Protein AF-A0A8S9ZQD7-F1 (afdb_monomer_lite)

Secondary structure (DSSP, 8-state):
--HHHHHHHHHHHTHHHHHHHHHHHHHHHHHHHH-SS-HHHHHHHHHHHHHHHHHHHHHHHHHHHHHHHHHHHHH-GGGHHHHHHHHHHHHHHHHHHHHHHHHHH-HHHHHHHHHH-

Sequence (117 aa):
MPLFTMISLFLFNILPYFIIIFCSIKMVKYVNAHTEIDTTLKKMVKSLTKTLIILAIIPSINQAISLVMIFFSTINSDFINIIRLFIYSLYHFTPVLNPIVCILTNKPYRITIVNYF

Radius of gyration: 18.7 Å; chains: 1; bounding box: 41×33×50 Å

Foldseek 3Di:
DPPVVLVVLCCVQAVVLVVLLVVLVVQLVVCVVPPPDDPPVNVQSVLVSVLSNVLSVLSNVLSVLLSVLVVVCVVPVPCNVVSVVVSVVSVVCSVVVNVVSCLVRRPVVVVVVVVVD

Structure (mmCIF, N/CA/C/O backbone):
data_AF-A0A8S9ZQD7-F1
#
_entry.id   AF-A0A8S9ZQD7-F1
#
loop_
_atom_site.group_PDB
_atom_site.id
_atom_site.type_symbol
_atom_site.label_atom_id
_atom_site.label_alt_id
_atom_site.label_comp_id
_atom_site.label_asym_id
_atom_site.label_entity_id
_atom_site.label_seq_id
_atom_site.pdbx_PDB_ins_code
_atom_site.Cartn_x
_atom_site.Cartn_y
_atom_site.Cartn_z
_atom_site.occupancy
_atom_site.B_iso_or_equiv
_atom_site.auth_seq_id
_atom_site.auth_comp_id
_atom_site.auth_asym_id
_atom_site.auth_atom_id
_atom_site.pdbx_PDB_model_num
ATOM 1 N N . MET A 1 1 ? 13.216 9.100 -22.028 1.00 61.22 1 MET A N 1
ATOM 2 C CA . MET A 1 1 ? 11.886 9.705 -21.762 1.00 61.22 1 MET A CA 1
ATOM 3 C C . MET A 1 1 ? 12.064 11.184 -21.454 1.00 61.22 1 MET A C 1
ATOM 5 O O . MET A 1 1 ? 12.997 11.501 -20.725 1.00 61.22 1 MET A O 1
ATOM 9 N N . PRO A 1 2 ? 11.236 12.093 -21.996 1.00 75.56 2 PRO A N 1
ATOM 10 C CA . PRO A 1 2 ? 11.340 13.514 -21.670 1.00 75.56 2 PRO A CA 1
ATOM 11 C C . PRO A 1 2 ? 11.041 13.730 -20.180 1.00 75.56 2 PRO A C 1
ATOM 13 O O . PRO A 1 2 ? 10.103 13.134 -19.653 1.00 75.56 2 PRO A O 1
ATOM 16 N N . LEU A 1 3 ? 11.810 14.589 -19.505 1.00 76.56 3 LEU A N 1
ATOM 17 C CA . LEU A 1 3 ? 11.679 14.916 -18.073 1.00 76.56 3 LEU A CA 1
ATOM 18 C C . LEU A 1 3 ? 10.216 15.151 -17.640 1.00 76.56 3 LEU A C 1
ATOM 20 O O . LEU A 1 3 ? 9.780 14.684 -16.590 1.00 76.56 3 LEU A O 1
ATOM 24 N N . PHE A 1 4 ? 9.431 15.786 -18.511 1.00 82.12 4 PHE A N 1
ATOM 25 C CA . PHE A 1 4 ? 7.997 16.026 -18.342 1.00 82.12 4 PHE A CA 1
ATOM 26 C C . PHE A 1 4 ? 7.162 14.749 -18.112 1.00 82.12 4 PHE A C 1
ATOM 28 O O . PHE A 1 4 ? 6.262 14.728 -17.271 1.00 82.12 4 PHE A O 1
ATOM 35 N N . THR A 1 5 ? 7.472 13.652 -18.810 1.00 78.44 5 THR A N 1
ATOM 36 C CA . THR A 1 5 ? 6.776 12.363 -18.622 1.00 78.44 5 THR A CA 1
ATOM 37 C C . THR A 1 5 ? 7.094 11.723 -17.273 1.00 78.44 5 THR A C 1
ATOM 39 O O . THR A 1 5 ? 6.211 11.152 -16.647 1.00 78.44 5 THR A O 1
ATOM 42 N N . MET A 1 6 ? 8.320 11.878 -16.766 1.00 76.12 6 MET A N 1
ATOM 43 C CA . MET A 1 6 ? 8.690 11.362 -15.442 1.00 76.12 6 MET A CA 1
ATOM 44 C C . MET A 1 6 ? 8.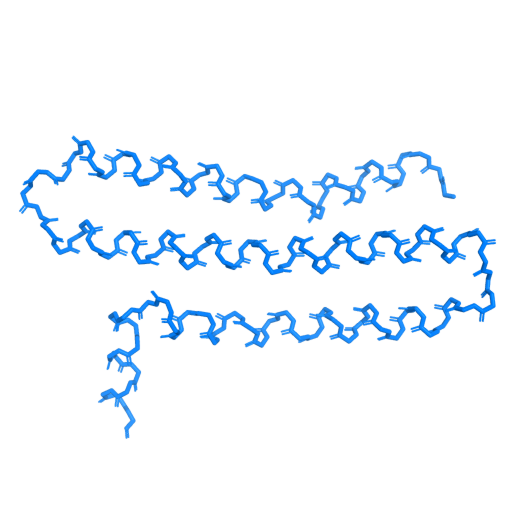011 12.161 -14.324 1.00 76.12 6 MET A C 1
ATOM 46 O O . MET A 1 6 ? 7.481 11.578 -13.380 1.00 76.12 6 MET A O 1
ATOM 50 N N . ILE A 1 7 ? 7.964 13.491 -14.461 1.00 81.88 7 ILE A N 1
ATOM 51 C CA . ILE A 1 7 ? 7.292 14.379 -13.503 1.00 81.88 7 ILE A CA 1
ATOM 52 C C . ILE A 1 7 ? 5.787 14.101 -13.466 1.00 81.88 7 ILE A C 1
ATOM 54 O O . ILE A 1 7 ? 5.225 13.946 -12.385 1.00 81.88 7 ILE A O 1
ATOM 58 N N . SER A 1 8 ? 5.131 13.999 -14.625 1.00 83.69 8 SER A N 1
ATOM 59 C CA . SER A 1 8 ? 3.694 13.694 -14.684 1.00 83.69 8 SER A CA 1
ATOM 60 C C . SER A 1 8 ? 3.377 12.317 -14.101 1.00 83.69 8 SER A C 1
ATOM 62 O O . SER A 1 8 ? 2.466 12.207 -13.284 1.00 83.69 8 SER A O 1
ATOM 64 N N . LEU A 1 9 ? 4.159 11.279 -14.420 1.00 80.88 9 LEU A N 1
ATOM 65 C CA . LEU A 1 9 ? 3.967 9.953 -13.828 1.00 80.88 9 LEU A CA 1
ATOM 66 C C . LEU A 1 9 ? 4.120 9.969 -12.306 1.00 80.88 9 LEU A C 1
ATOM 68 O O . LEU A 1 9 ? 3.314 9.342 -11.621 1.00 80.88 9 LEU A O 1
ATOM 72 N N . PHE A 1 10 ? 5.098 10.700 -11.769 1.00 78.75 10 PHE A N 1
ATOM 73 C CA . PHE A 1 10 ? 5.243 10.875 -10.326 1.00 78.75 10 PHE A CA 1
ATOM 74 C C . PHE A 1 10 ? 4.015 11.573 -9.720 1.00 78.75 10 PHE A C 1
ATOM 76 O O . PHE A 1 10 ? 3.449 11.105 -8.731 1.00 78.75 10 PHE A O 1
ATOM 83 N N . LEU A 1 11 ? 3.562 12.664 -10.340 1.00 85.69 11 LEU A N 1
ATOM 84 C CA . LEU A 1 11 ? 2.452 13.467 -9.833 1.00 85.69 11 LEU A CA 1
ATOM 85 C C . LEU A 1 11 ? 1.130 12.689 -9.823 1.00 85.69 11 LEU A C 1
ATOM 87 O O . LEU A 1 11 ? 0.388 12.762 -8.852 1.00 85.69 11 LEU A O 1
ATOM 91 N N . PHE A 1 12 ? 0.844 11.911 -10.868 1.00 82.25 12 PHE A N 1
ATOM 92 C CA . PHE A 1 12 ? -0.407 11.155 -10.960 1.00 82.25 12 PHE A CA 1
ATOM 93 C C . PHE A 1 12 ? -0.389 9.848 -10.166 1.00 82.25 12 PHE A C 1
ATOM 95 O O . PHE A 1 12 ? -1.435 9.432 -9.677 1.00 82.25 12 PHE A O 1
ATOM 102 N N . ASN A 1 13 ? 0.773 9.204 -10.008 1.00 80.44 13 ASN A N 1
ATOM 103 C CA . ASN A 1 13 ? 0.838 7.874 -9.398 1.00 80.44 13 ASN A CA 1
ATOM 104 C C . ASN A 1 13 ? 1.333 7.862 -7.954 1.00 80.44 13 ASN A C 1
ATOM 106 O O . ASN A 1 13 ? 1.080 6.883 -7.269 1.00 80.44 13 ASN A O 1
ATOM 110 N N . ILE A 1 14 ? 2.039 8.886 -7.470 1.00 81.38 14 ILE A N 1
ATOM 111 C CA . ILE A 1 14 ? 2.622 8.874 -6.117 1.00 81.38 14 ILE A CA 1
ATOM 112 C C . ILE A 1 14 ? 1.970 9.927 -5.213 1.00 81.38 14 ILE A C 1
ATOM 114 O O . ILE A 1 14 ? 1.659 9.637 -4.055 1.00 81.38 14 ILE A O 1
ATOM 118 N N . LEU A 1 15 ? 1.698 11.130 -5.732 1.00 86.19 15 LEU A N 1
ATOM 119 C CA . LEU A 1 15 ? 1.095 12.218 -4.950 1.00 86.19 15 LEU A CA 1
ATO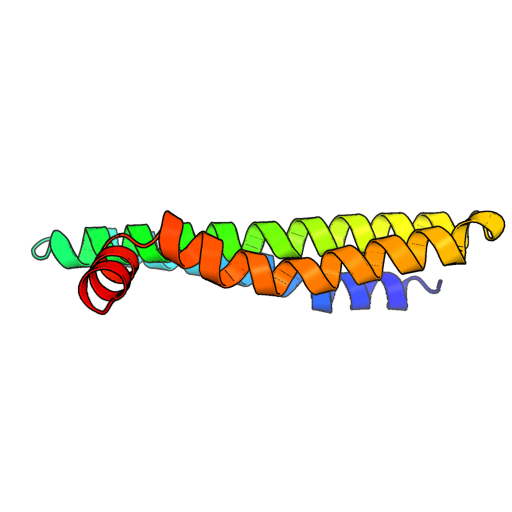M 120 C C . LEU A 1 15 ? -0.236 11.837 -4.271 1.00 86.19 15 LEU A C 1
ATOM 122 O O . LEU A 1 15 ? -0.396 12.179 -3.096 1.00 86.19 15 LEU A O 1
ATOM 126 N N . PRO A 1 16 ? -1.177 11.115 -4.922 1.00 87.75 16 PRO A N 1
ATOM 127 C CA . PRO A 1 16 ? -2.442 10.761 -4.281 1.00 87.75 16 PRO A CA 1
ATOM 128 C C . PRO A 1 16 ? -2.245 9.970 -2.985 1.00 87.75 16 PRO A C 1
ATOM 130 O O . PRO A 1 16 ? -2.934 10.217 -1.998 1.00 87.75 16 PRO A O 1
ATOM 133 N N . TYR A 1 17 ? -1.260 9.073 -2.935 1.00 86.88 17 TYR A N 1
ATOM 134 C CA . TYR A 1 17 ? -1.005 8.270 -1.741 1.00 86.88 17 TYR A CA 1
ATOM 135 C C . TYR A 1 17 ? -0.399 9.086 -0.598 1.00 86.88 17 TYR A C 1
ATOM 137 O O . TYR A 1 17 ? -0.762 8.876 0.560 1.00 86.88 17 TYR A O 1
ATOM 145 N N . PHE A 1 18 ? 0.443 10.078 -0.905 1.00 85.44 18 PHE A N 1
ATOM 146 C CA . PHE A 1 18 ? 0.905 11.042 0.098 1.00 85.44 18 PHE A CA 1
ATOM 147 C C . PHE A 1 18 ? -0.252 11.848 0.690 1.00 85.44 18 PHE A C 1
ATOM 149 O O . PHE A 1 18 ? -0.307 12.035 1.908 1.00 85.44 18 PHE A O 1
ATOM 156 N N . ILE A 1 19 ? -1.203 12.274 -0.147 1.00 88.81 19 ILE A N 1
ATOM 157 C CA . ILE A 1 19 ? -2.411 12.973 0.307 1.00 88.81 19 ILE A CA 1
ATOM 158 C C . ILE A 1 19 ? -3.219 12.068 1.243 1.00 88.81 19 ILE A C 1
ATOM 160 O O . ILE A 1 19 ? -3.585 12.505 2.332 1.00 88.81 19 ILE A O 1
ATOM 164 N N . ILE A 1 20 ? -3.435 10.797 0.884 1.00 88.00 20 ILE A N 1
ATOM 165 C CA . ILE A 1 20 ? -4.167 9.838 1.730 1.00 88.00 20 ILE A CA 1
ATOM 166 C C . ILE A 1 20 ? -3.488 9.676 3.094 1.00 88.00 20 ILE A C 1
ATOM 168 O O . ILE A 1 20 ? -4.169 9.727 4.122 1.00 88.00 20 ILE A O 1
ATOM 172 N N . ILE A 1 21 ? -2.161 9.530 3.137 1.00 86.88 21 ILE A N 1
ATOM 173 C CA . ILE A 1 21 ? -1.406 9.410 4.395 1.00 86.88 21 ILE A CA 1
ATOM 174 C C . ILE A 1 21 ? -1.556 10.684 5.237 1.00 86.88 21 ILE A C 1
ATOM 176 O O . ILE A 1 21 ? -1.870 10.609 6.428 1.00 86.88 21 ILE A O 1
ATOM 180 N N . PHE A 1 22 ? -1.392 11.858 4.627 1.00 89.31 22 PHE A N 1
ATOM 181 C CA . PHE A 1 22 ? -1.526 13.141 5.315 1.00 89.31 22 PHE A CA 1
ATOM 182 C C . PHE A 1 22 ? -2.937 13.354 5.884 1.00 89.31 22 PHE A C 1
ATOM 184 O O . PHE A 1 22 ? -3.094 13.692 7.062 1.00 89.31 22 PHE A O 1
ATOM 191 N N . CYS A 1 23 ? -3.970 13.102 5.077 1.00 88.62 23 CYS A N 1
ATOM 192 C CA . CYS A 1 23 ? -5.370 13.174 5.487 1.00 88.62 23 CYS A CA 1
ATOM 193 C C . CYS A 1 23 ? -5.672 12.196 6.627 1.00 88.62 23 CYS A C 1
ATOM 195 O O . CYS A 1 23 ? -6.301 12.581 7.612 1.00 88.62 23 CYS A O 1
ATOM 197 N N . SER A 1 24 ? -5.156 10.969 6.546 1.00 85.75 24 SER A N 1
ATOM 198 C CA . SER A 1 24 ? -5.310 9.942 7.582 1.00 85.75 24 SER A CA 1
ATOM 199 C C . SER A 1 24 ? -4.728 10.400 8.925 1.00 85.75 24 SER A C 1
ATOM 201 O O . SER A 1 24 ? -5.383 10.305 9.964 1.00 85.75 24 SER A O 1
ATOM 203 N N . ILE A 1 25 ? -3.523 10.981 8.922 1.00 87.06 25 ILE A N 1
ATOM 204 C CA . ILE A 1 25 ? -2.892 11.517 10.139 1.00 87.06 25 ILE A CA 1
ATOM 205 C C . ILE A 1 25 ? -3.730 12.655 10.736 1.00 87.06 25 ILE A C 1
ATOM 207 O O . ILE A 1 25 ? -3.954 12.686 11.951 1.00 87.06 25 ILE A O 1
ATOM 211 N N . LYS A 1 26 ? -4.213 13.588 9.904 1.00 87.31 26 LYS A N 1
ATOM 212 C CA . LYS A 1 26 ? -5.076 14.686 10.366 1.00 87.31 26 LYS A CA 1
ATOM 213 C C . LYS A 1 26 ? -6.393 14.181 10.949 1.00 87.31 26 LYS A C 1
ATOM 215 O O . LYS A 1 26 ? -6.807 14.688 11.988 1.00 87.31 26 LYS A O 1
ATOM 220 N N . MET A 1 27 ? -7.006 13.166 10.345 1.00 85.50 27 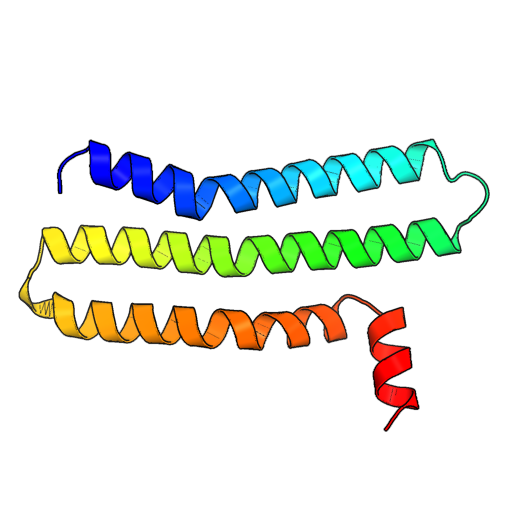MET A N 1
ATOM 221 C CA . MET A 1 27 ? -8.247 12.565 10.834 1.00 85.50 27 MET A CA 1
ATOM 222 C C . MET A 1 27 ? -8.074 11.977 12.241 1.00 85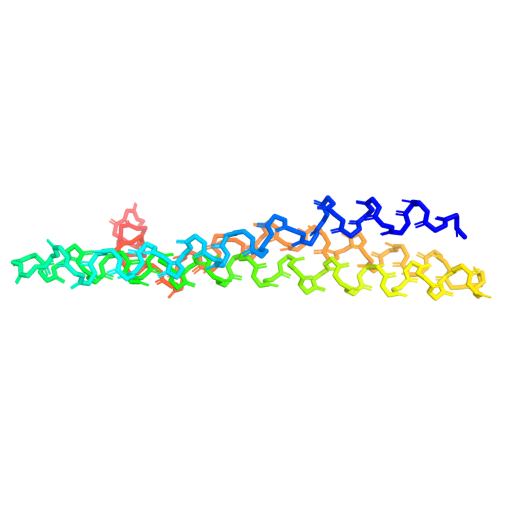.50 27 MET A C 1
ATOM 224 O O . MET A 1 27 ? -8.889 12.243 13.122 1.00 85.50 27 MET A O 1
ATOM 228 N N . VAL A 1 28 ? -6.974 11.258 12.500 1.00 84.44 28 VAL A N 1
ATOM 229 C CA . VAL A 1 28 ? -6.677 10.732 13.847 1.00 84.44 28 VAL A CA 1
ATOM 230 C C . VAL A 1 28 ? -6.465 11.849 14.857 1.00 84.44 28 VAL A C 1
ATOM 232 O O . VAL A 1 28 ? -6.984 11.763 15.968 1.00 84.44 28 VAL A O 1
ATOM 235 N N . LYS A 1 29 ? -5.714 12.897 14.494 1.00 85.81 29 LYS A N 1
ATOM 236 C CA . LYS A 1 29 ? -5.505 14.051 15.381 1.00 85.81 29 LYS A CA 1
ATOM 237 C C . LYS A 1 29 ? -6.828 14.735 15.723 1.00 85.81 29 LYS A C 1
ATOM 239 O O . LYS A 1 29 ? -7.072 15.002 16.894 1.00 85.81 29 LYS A O 1
ATOM 244 N N . TYR A 1 30 ? -7.679 14.959 14.723 1.00 85.88 30 TYR A N 1
ATOM 245 C CA . TYR A 1 30 ? -8.992 15.570 14.905 1.00 85.88 30 TYR A CA 1
ATOM 246 C C . TYR A 1 30 ? -9.867 14.750 15.856 1.00 85.88 30 TYR A C 1
ATOM 248 O O . TYR A 1 30 ? -10.371 15.287 16.839 1.00 85.88 30 TYR A O 1
ATOM 256 N N . VAL A 1 31 ? -9.978 13.441 15.621 1.00 82.94 31 VAL A N 1
ATOM 257 C CA . VAL A 1 31 ? -10.796 12.558 16.460 1.00 82.94 31 VAL A CA 1
ATOM 258 C C . VAL A 1 31 ? -10.243 12.482 17.878 1.00 82.94 31 VAL A C 1
ATOM 260 O O . VAL A 1 31 ? -11.006 12.644 18.823 1.00 82.94 31 VAL A O 1
ATOM 263 N N . ASN A 1 32 ? -8.927 12.351 18.058 1.00 82.69 32 ASN A N 1
ATOM 264 C CA . ASN A 1 32 ? -8.323 12.357 19.393 1.00 82.69 32 ASN A CA 1
ATOM 265 C C . ASN A 1 32 ? -8.605 13.641 20.188 1.00 82.69 32 ASN A C 1
ATOM 267 O O . ASN A 1 32 ? -8.678 13.551 21.407 1.00 82.69 32 ASN A O 1
ATOM 271 N N . ALA A 1 33 ? -8.746 14.787 19.516 1.00 84.12 33 ALA A N 1
ATOM 272 C CA . ALA A 1 33 ? -9.013 16.079 20.145 1.00 84.12 33 ALA A CA 1
ATOM 273 C C . ALA A 1 33 ? -10.503 16.345 20.437 1.00 84.12 33 ALA A C 1
ATOM 275 O O . ALA A 1 33 ? -10.795 17.189 21.272 1.00 84.12 33 ALA A O 1
ATOM 276 N N . HIS A 1 34 ? -11.437 15.656 19.765 1.00 81.50 34 HIS A N 1
ATOM 277 C CA . HIS A 1 34 ? -12.880 15.954 19.851 1.00 81.50 34 HIS A CA 1
ATOM 278 C C . HIS A 1 34 ? -13.745 14.777 20.337 1.00 81.50 34 HIS A C 1
ATOM 280 O O . HIS A 1 34 ? -14.944 14.939 20.539 1.00 81.50 34 HIS A O 1
ATOM 286 N N . THR A 1 35 ? -13.174 13.582 20.532 1.00 69.62 35 THR A N 1
ATOM 287 C CA . THR A 1 35 ? -13.884 12.416 21.095 1.00 69.62 35 THR A CA 1
ATOM 288 C C . THR A 1 35 ? -13.362 12.086 22.489 1.00 69.62 35 THR A C 1
ATOM 290 O O . THR A 1 35 ? -12.638 11.113 22.695 1.00 69.62 35 THR A O 1
ATOM 293 N N . GLU A 1 36 ? -13.720 12.918 23.466 1.00 63.59 36 GLU A N 1
ATOM 294 C CA . GLU A 1 36 ? -13.450 12.634 24.884 1.00 63.59 36 GLU A CA 1
ATOM 295 C C . GLU A 1 36 ? -14.451 11.628 25.482 1.00 63.59 36 GLU A C 1
ATOM 297 O O . GLU A 1 36 ? -14.149 10.985 26.482 1.00 63.59 36 GLU A O 1
ATOM 302 N N . ILE A 1 37 ? -15.605 11.414 24.833 1.00 58.88 37 ILE A N 1
ATOM 303 C CA . ILE A 1 37 ? -16.723 10.634 25.397 1.00 58.88 37 ILE A CA 1
ATOM 304 C C . ILE A 1 37 ? -16.901 9.267 24.707 1.00 58.88 37 ILE A C 1
ATOM 306 O O . ILE A 1 37 ? -17.189 8.271 25.369 1.00 58.88 37 ILE A O 1
ATOM 310 N N . ASP A 1 38 ? -16.672 9.163 23.392 1.00 74.56 38 ASP A N 1
ATOM 311 C CA . ASP A 1 38 ? -16.932 7.924 22.642 1.00 74.56 38 ASP A CA 1
ATOM 312 C C . ASP A 1 38 ? -15.648 7.134 22.333 1.00 74.56 38 ASP A C 1
ATOM 314 O O . ASP A 1 38 ? -14.997 7.265 21.287 1.00 74.56 38 ASP A O 1
ATOM 318 N N . THR A 1 39 ? -15.282 6.262 23.274 1.00 79.75 39 THR A N 1
ATOM 319 C CA . THR A 1 39 ? -14.125 5.363 23.137 1.00 79.75 39 THR A CA 1
ATOM 320 C C . THR A 1 39 ? -14.276 4.349 21.995 1.00 79.75 39 THR A C 1
ATOM 322 O O . THR A 1 39 ? -13.267 3.857 21.475 1.00 79.75 39 THR A O 1
ATOM 325 N N . THR A 1 40 ? -15.507 4.047 21.573 1.00 79.88 40 THR A N 1
ATOM 326 C CA . THR A 1 40 ? -15.800 3.113 20.481 1.00 79.88 40 THR A CA 1
ATOM 327 C C . THR A 1 40 ? -15.535 3.783 19.141 1.00 79.88 40 THR A C 1
ATOM 329 O O . THR A 1 40 ? -14.791 3.233 18.322 1.00 79.88 40 THR A O 1
ATOM 332 N N . LEU A 1 41 ? -16.030 5.008 18.949 1.00 78.88 41 LEU A N 1
ATOM 333 C CA . LEU A 1 41 ? -15.759 5.817 17.760 1.00 78.88 41 LEU A CA 1
ATOM 334 C C . LEU A 1 41 ? -14.254 6.039 17.561 1.00 78.88 41 LEU A C 1
ATOM 336 O O . LEU A 1 41 ? -13.726 5.814 16.469 1.00 78.88 41 LEU A O 1
ATOM 340 N N . LYS A 1 42 ? -13.527 6.360 18.636 1.00 80.62 42 LYS A N 1
ATOM 341 C CA . LYS A 1 42 ? -12.065 6.513 18.611 1.00 80.62 42 LYS A CA 1
ATOM 342 C C . LYS A 1 42 ? -11.346 5.242 18.144 1.00 80.62 42 LYS A C 1
ATOM 344 O O . LYS A 1 42 ? -10.426 5.309 17.325 1.00 80.62 42 LYS A O 1
ATOM 349 N N . LYS A 1 43 ? -11.767 4.065 18.628 1.00 82.00 43 LYS A N 1
ATOM 350 C CA . LYS A 1 43 ? -11.218 2.766 18.193 1.00 82.00 43 LYS A CA 1
ATOM 351 C C . LYS A 1 43 ? -11.523 2.488 16.720 1.00 82.00 43 LYS A C 1
ATOM 353 O O . LYS A 1 43 ? -10.620 2.060 16.001 1.00 82.00 43 LYS A O 1
ATOM 358 N N . MET A 1 44 ? -12.747 2.761 16.264 1.00 81.25 44 MET A N 1
ATOM 359 C CA . MET A 1 44 ? -13.146 2.567 14.865 1.00 81.25 44 MET A CA 1
ATOM 360 C C . MET A 1 44 ? -12.335 3.449 13.918 1.00 81.25 44 MET A C 1
ATOM 362 O O . MET A 1 44 ? -11.739 2.937 12.972 1.00 81.25 44 MET A O 1
ATOM 366 N N . VAL A 1 45 ? -12.215 4.746 14.213 1.00 83.19 45 VAL A N 1
ATOM 367 C CA . VAL A 1 45 ? -11.434 5.684 13.392 1.00 83.19 45 VAL A CA 1
ATOM 368 C C . VAL A 1 45 ? -9.965 5.278 13.348 1.00 83.19 45 VAL A C 1
ATOM 370 O O . VAL A 1 45 ? -9.355 5.299 12.281 1.00 83.19 45 VAL A O 1
ATOM 373 N N . LYS A 1 46 ? -9.379 4.856 14.474 1.00 81.88 46 LYS A N 1
ATOM 374 C CA . LYS A 1 46 ? -7.984 4.394 14.502 1.00 81.88 46 LYS A CA 1
ATOM 375 C C . LYS A 1 46 ? -7.781 3.139 13.642 1.00 81.88 46 LYS A C 1
ATOM 377 O O . LYS A 1 46 ? -6.783 3.052 12.926 1.00 81.88 46 LYS A O 1
ATOM 382 N N . SER A 1 47 ? -8.728 2.197 13.673 1.00 83.19 47 SER A N 1
ATOM 383 C CA . SER A 1 47 ? -8.715 0.993 12.825 1.00 83.19 47 SER A CA 1
ATOM 384 C C . SER A 1 47 ? -8.838 1.351 11.342 1.00 83.19 47 SER A C 1
ATOM 386 O O . SER A 1 47 ? -8.058 0.868 10.521 1.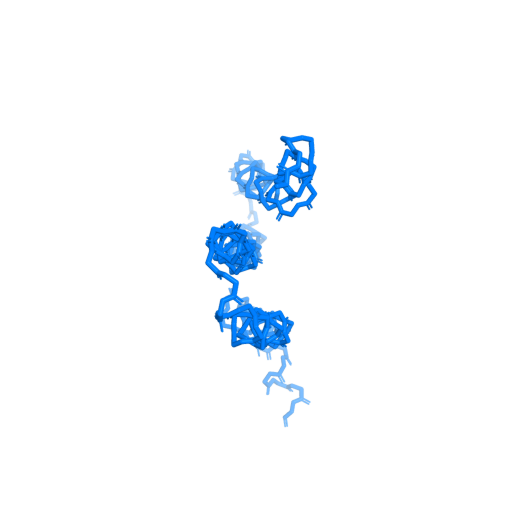00 83.19 47 SER A O 1
ATOM 388 N N . LEU A 1 48 ? -9.769 2.247 11.005 1.00 84.56 48 LEU A N 1
ATOM 389 C CA . LEU A 1 48 ? -9.975 2.743 9.647 1.00 84.56 48 LEU A CA 1
ATOM 390 C C . LEU A 1 48 ? -8.733 3.474 9.127 1.00 84.56 48 LEU A C 1
ATOM 392 O O . LEU A 1 48 ? -8.267 3.194 8.031 1.00 84.56 48 LEU A O 1
ATOM 396 N N . THR A 1 49 ? -8.134 4.336 9.945 1.00 85.00 49 THR A N 1
ATOM 397 C CA . THR A 1 49 ? -6.913 5.069 9.586 1.00 85.00 49 THR A CA 1
ATOM 398 C C . THR A 1 49 ? -5.757 4.111 9.317 1.00 85.00 49 THR A C 1
ATOM 400 O O . THR A 1 49 ? -5.064 4.243 8.313 1.00 85.00 49 THR A O 1
ATOM 403 N N . LYS A 1 50 ? -5.553 3.109 10.183 1.00 84.88 50 LYS A N 1
ATOM 404 C CA . LYS A 1 50 ? -4.516 2.092 9.964 1.00 84.88 50 LYS A CA 1
ATOM 405 C C . LYS A 1 50 ? -4.737 1.355 8.639 1.00 84.88 50 LYS A C 1
ATOM 407 O O . LYS A 1 50 ? -3.779 1.119 7.911 1.00 84.88 50 LYS A O 1
ATOM 412 N N . THR A 1 51 ? -5.992 1.040 8.329 1.00 87.38 51 THR A N 1
ATOM 413 C CA . THR A 1 51 ? -6.394 0.410 7.064 1.00 87.38 51 THR A CA 1
ATOM 414 C C . THR A 1 51 ? -6.046 1.307 5.874 1.00 87.38 51 THR A C 1
ATOM 416 O O . THR A 1 51 ? -5.351 0.861 4.970 1.00 87.38 51 THR A O 1
ATOM 419 N N . LEU A 1 52 ? -6.439 2.584 5.908 1.00 86.25 52 LEU A N 1
ATOM 420 C CA . LEU A 1 52 ? -6.158 3.563 4.850 1.00 86.25 52 LEU A CA 1
ATOM 421 C C . LEU A 1 52 ? -4.659 3.759 4.609 1.00 86.25 52 LEU A C 1
ATOM 423 O O . LEU A 1 52 ? -4.227 3.814 3.463 1.00 86.25 52 LEU A O 1
ATOM 427 N N . ILE A 1 53 ? -3.857 3.820 5.673 1.00 86.88 53 ILE A N 1
ATOM 428 C CA . ILE A 1 53 ? -2.400 3.942 5.556 1.00 86.88 53 ILE A CA 1
ATOM 429 C C . ILE A 1 53 ? -1.816 2.714 4.848 1.00 86.88 53 ILE A C 1
ATOM 431 O O . ILE A 1 53 ? -1.025 2.866 3.923 1.00 86.88 53 ILE A O 1
ATOM 435 N N . ILE A 1 54 ? -2.219 1.501 5.235 1.00 87.56 54 ILE A N 1
ATOM 436 C CA . ILE A 1 54 ? -1.716 0.271 4.604 1.00 87.56 54 ILE A CA 1
ATOM 437 C C . ILE A 1 54 ? -2.162 0.195 3.136 1.00 87.56 54 ILE A C 1
ATOM 439 O O . ILE A 1 54 ? -1.343 -0.096 2.264 1.00 87.56 54 ILE A O 1
ATOM 443 N N . LEU A 1 55 ? -3.423 0.535 2.856 1.00 86.94 55 LEU A N 1
ATOM 444 C CA . LEU A 1 55 ? -3.972 0.612 1.500 1.00 86.94 55 LEU A CA 1
ATOM 445 C C . LEU A 1 55 ? -3.306 1.688 0.637 1.00 86.94 55 LEU A C 1
ATOM 447 O O . LEU A 1 55 ? -3.338 1.565 -0.579 1.00 86.94 55 LEU A O 1
ATOM 451 N N . ALA A 1 56 ? -2.703 2.723 1.225 1.00 87.06 56 ALA A N 1
ATOM 452 C CA . ALA A 1 56 ? -1.926 3.720 0.492 1.00 87.06 56 ALA A CA 1
ATOM 453 C C . ALA A 1 56 ? -0.476 3.264 0.256 1.00 87.06 56 ALA A C 1
ATOM 455 O O . ALA A 1 56 ? 0.084 3.507 -0.811 1.00 87.06 56 ALA A O 1
ATOM 456 N N . ILE A 1 57 ? 0.136 2.578 1.227 1.00 88.25 57 ILE A N 1
ATOM 457 C CA . ILE A 1 57 ? 1.532 2.122 1.145 1.00 88.25 57 ILE A CA 1
ATOM 458 C C . ILE A 1 57 ? 1.717 1.065 0.052 1.00 88.25 57 ILE A C 1
ATOM 460 O O . ILE A 1 57 ? 2.644 1.179 -0.746 1.00 88.25 57 ILE A O 1
ATOM 464 N N . ILE A 1 58 ? 0.841 0.059 -0.013 1.00 87.25 58 ILE A N 1
ATOM 465 C CA . ILE A 1 58 ? 0.946 -1.044 -0.985 1.00 87.25 58 ILE A CA 1
ATOM 466 C C . ILE A 1 58 ? 1.020 -0.537 -2.438 1.00 87.25 58 ILE A C 1
ATOM 468 O O . ILE A 1 58 ? 2.004 -0.829 -3.122 1.00 87.25 58 ILE A O 1
ATOM 472 N N . PRO A 1 59 ? 0.050 0.253 -2.934 1.00 86.44 59 PRO A N 1
ATOM 473 C CA . PRO A 1 59 ? 0.117 0.765 -4.291 1.00 86.44 59 PRO A CA 1
ATOM 474 C C . PRO A 1 59 ? 1.234 1.800 -4.470 1.00 86.44 59 PRO A C 1
ATOM 476 O O . PRO A 1 59 ? 1.798 1.862 -5.557 1.00 86.44 59 PRO A O 1
ATOM 479 N N . SER A 1 60 ? 1.629 2.551 -3.432 1.00 86.44 60 SER A N 1
ATOM 480 C CA . SER A 1 60 ? 2.800 3.443 -3.513 1.00 86.44 60 SER A CA 1
ATOM 481 C C . SER A 1 60 ? 4.080 2.675 -3.834 1.00 86.44 60 SER A C 1
ATOM 483 O O . SER A 1 60 ? 4.843 3.084 -4.706 1.00 86.44 60 SER A O 1
ATOM 485 N N . ILE A 1 61 ? 4.307 1.547 -3.154 1.00 87.94 61 ILE A N 1
ATOM 486 C CA . ILE A 1 61 ? 5.474 0.688 -3.382 1.00 87.94 61 ILE A CA 1
ATOM 487 C C . ILE A 1 61 ? 5.416 0.089 -4.788 1.00 87.94 61 ILE A C 1
ATOM 489 O O . ILE A 1 61 ? 6.397 0.175 -5.525 1.00 87.94 61 ILE A O 1
ATOM 493 N N . ASN A 1 62 ? 4.263 -0.449 -5.198 1.00 87.50 62 ASN A N 1
ATOM 494 C CA . ASN A 1 62 ? 4.100 -1.018 -6.539 1.00 87.50 62 ASN A CA 1
ATOM 495 C C . ASN A 1 62 ? 4.357 0.022 -7.639 1.00 87.50 62 ASN A C 1
ATOM 497 O O . ASN A 1 62 ? 5.025 -0.277 -8.631 1.00 87.50 62 ASN A O 1
ATOM 501 N N . GLN A 1 63 ? 3.883 1.256 -7.454 1.00 84.81 63 GLN A N 1
ATOM 502 C CA . GLN A 1 63 ? 4.118 2.351 -8.394 1.00 84.81 63 GLN A CA 1
ATOM 503 C C . GLN A 1 63 ? 5.585 2.793 -8.418 1.00 84.81 63 GLN A C 1
ATOM 505 O O . GLN A 1 63 ? 6.139 3.009 -9.496 1.00 84.81 63 GLN A O 1
ATOM 510 N N . ALA A 1 64 ? 6.245 2.871 -7.260 1.00 86.00 64 ALA A N 1
ATOM 511 C CA . ALA A 1 64 ? 7.666 3.198 -7.178 1.00 86.00 64 ALA A CA 1
ATOM 512 C C . ALA A 1 64 ? 8.539 2.143 -7.881 1.00 86.00 64 ALA A C 1
ATOM 514 O O . ALA A 1 64 ? 9.403 2.500 -8.680 1.00 86.00 64 ALA A O 1
ATOM 515 N N . ILE A 1 65 ? 8.272 0.851 -7.651 1.00 87.44 65 ILE A N 1
ATOM 516 C CA . ILE A 1 65 ? 8.968 -0.256 -8.328 1.00 87.44 65 ILE A CA 1
ATOM 517 C C . ILE A 1 65 ? 8.751 -0.171 -9.841 1.00 87.44 65 ILE A C 1
ATOM 519 O O . ILE A 1 65 ? 9.710 -0.261 -10.606 1.00 87.44 65 ILE A O 1
ATOM 523 N N . SER A 1 66 ? 7.511 0.057 -10.278 1.00 85.00 66 SER A N 1
ATOM 524 C CA . SER A 1 66 ? 7.177 0.164 -11.701 1.00 85.00 66 SER A CA 1
ATOM 525 C C . SER A 1 66 ? 7.912 1.324 -12.377 1.00 85.00 66 SER A C 1
ATOM 527 O O . SER A 1 66 ? 8.446 1.157 -13.470 1.00 85.00 66 SER A O 1
ATOM 529 N N . LEU A 1 67 ? 8.026 2.476 -11.709 1.00 82.81 67 LEU A N 1
ATOM 530 C CA . LEU A 1 67 ? 8.779 3.632 -12.203 1.00 82.81 67 LEU A CA 1
ATOM 531 C C . LEU A 1 67 ? 10.279 3.351 -12.347 1.00 82.81 67 LEU A C 1
ATOM 533 O O . LEU A 1 67 ? 10.862 3.681 -13.381 1.00 82.81 67 LEU A O 1
ATOM 537 N N . VAL A 1 68 ? 10.898 2.715 -11.347 1.00 84.31 68 VAL A N 1
ATOM 538 C CA . VAL A 1 68 ? 12.319 2.322 -11.398 1.00 84.31 68 VAL A CA 1
ATOM 539 C C . VAL A 1 68 ? 12.566 1.347 -12.548 1.00 84.31 68 VAL A C 1
ATOM 541 O O . VAL A 1 68 ? 13.517 1.502 -13.312 1.00 84.31 68 VAL A O 1
ATOM 544 N N . MET A 1 69 ? 11.677 0.373 -12.710 1.00 83.75 69 MET A N 1
ATOM 545 C CA . MET A 1 69 ? 11.766 -0.628 -13.766 1.00 83.75 69 MET A CA 1
ATOM 546 C C . MET A 1 69 ? 11.588 -0.024 -15.167 1.00 83.75 69 MET A C 1
ATOM 548 O O . MET A 1 69 ? 12.339 -0.362 -16.083 1.00 83.75 69 MET A O 1
ATOM 552 N N . ILE A 1 70 ? 10.651 0.914 -15.343 1.00 80.38 70 ILE A N 1
ATOM 553 C CA . ILE A 1 70 ? 10.485 1.660 -16.600 1.00 80.38 70 ILE A CA 1
ATOM 554 C C . ILE A 1 70 ? 11.759 2.449 -16.916 1.00 80.38 70 ILE A C 1
ATOM 556 O O . ILE A 1 70 ? 12.250 2.383 -18.044 1.00 80.38 70 ILE A O 1
ATOM 560 N N . PHE A 1 71 ? 12.340 3.129 -15.925 1.00 80.44 71 PHE A N 1
ATOM 561 C CA . PHE A 1 71 ? 13.601 3.848 -16.095 1.00 80.44 71 PHE A CA 1
ATOM 562 C C . PHE A 1 71 ? 14.746 2.915 -16.520 1.00 80.44 71 PHE A C 1
ATOM 564 O O . PHE A 1 71 ? 15.473 3.216 -17.467 1.00 80.44 71 PHE A O 1
ATOM 571 N N . PHE A 1 72 ? 14.865 1.739 -15.902 1.00 79.81 72 PHE A N 1
ATOM 572 C CA . PHE A 1 72 ? 15.873 0.750 -16.289 1.00 79.81 72 PHE A CA 1
ATOM 573 C C . PHE A 1 72 ? 15.660 0.238 -17.723 1.00 79.81 72 PHE A C 1
ATOM 575 O O . PHE A 1 72 ? 16.609 0.164 -18.501 1.00 79.81 72 PHE A O 1
ATOM 582 N N . SER A 1 73 ? 14.408 -0.020 -18.115 1.00 78.62 73 SER A N 1
ATOM 583 C CA . SER A 1 73 ? 14.069 -0.453 -19.479 1.00 78.62 73 SER A CA 1
ATOM 584 C C . SER A 1 73 ? 14.377 0.598 -20.550 1.00 78.62 73 SER A C 1
ATOM 586 O O . SER A 1 73 ? 14.653 0.246 -21.693 1.00 78.62 73 SER A O 1
ATOM 588 N N . THR A 1 74 ? 14.374 1.890 -20.192 1.00 74.81 74 THR A N 1
ATOM 589 C CA . THR A 1 74 ? 14.804 2.954 -21.113 1.00 74.81 74 THR A CA 1
ATOM 590 C C . THR A 1 74 ? 16.315 3.003 -21.328 1.00 74.81 74 THR A C 1
ATOM 592 O O . THR A 1 74 ? 16.748 3.593 -22.313 1.00 74.81 74 THR A O 1
ATOM 595 N N . ILE A 1 75 ? 17.104 2.398 -20.437 1.00 79.56 75 ILE A N 1
ATOM 596 C CA . ILE A 1 75 ? 18.564 2.290 -20.564 1.00 79.56 75 ILE A CA 1
ATOM 597 C C . ILE A 1 75 ? 18.943 0.966 -21.241 1.00 79.56 75 ILE A C 1
ATOM 599 O O . ILE A 1 75 ? 19.908 0.930 -21.997 1.00 79.56 75 ILE A O 1
ATOM 603 N N . ASN A 1 76 ? 18.186 -0.108 -20.991 1.00 78.88 76 ASN A N 1
ATOM 604 C CA . ASN A 1 76 ? 18.514 -1.455 -21.450 1.00 78.88 76 ASN A CA 1
ATOM 605 C C . ASN A 1 76 ? 17.284 -2.149 -22.072 1.00 78.88 76 ASN A C 1
ATOM 607 O O . ASN A 1 76 ? 16.389 -2.616 -21.361 1.00 78.88 76 ASN A O 1
ATOM 611 N N . SER A 1 77 ? 17.221 -2.190 -23.408 1.00 77.62 77 SER A N 1
ATOM 612 C CA . SER A 1 77 ? 16.031 -2.614 -24.166 1.00 77.62 77 SER A CA 1
ATOM 613 C C . SER A 1 77 ? 15.730 -4.109 -24.091 1.00 77.62 77 SER A C 1
ATOM 615 O O . SER A 1 77 ? 14.575 -4.508 -24.241 1.00 77.62 77 SER A O 1
ATOM 617 N N . ASP A 1 78 ? 16.741 -4.932 -23.825 1.00 81.44 78 ASP A N 1
ATOM 618 C CA . ASP A 1 78 ? 16.650 -6.392 -23.962 1.00 81.44 78 ASP A CA 1
ATOM 619 C C . ASP A 1 78 ? 15.706 -7.034 -22.935 1.00 81.44 78 ASP A C 1
ATOM 621 O O . ASP A 1 78 ? 15.147 -8.106 -23.165 1.00 81.44 78 ASP A O 1
ATOM 625 N N . PHE A 1 79 ? 15.441 -6.342 -21.824 1.00 78.06 79 PHE A N 1
ATOM 626 C CA . PHE A 1 79 ? 14.591 -6.834 -20.736 1.00 78.06 79 PHE A CA 1
ATOM 627 C C . PHE A 1 79 ? 13.183 -6.225 -20.715 1.00 78.06 79 PHE A C 1
ATOM 629 O O . PHE A 1 79 ? 12.398 -6.525 -19.812 1.00 78.06 79 PHE A O 1
ATOM 636 N N . ILE A 1 80 ? 12.819 -5.391 -21.696 1.00 81.62 80 ILE A N 1
ATOM 637 C CA . ILE A 1 80 ? 11.590 -4.583 -21.637 1.00 81.62 80 ILE A CA 1
ATOM 638 C C . ILE A 1 80 ? 10.311 -5.425 -21.522 1.00 81.62 80 ILE A C 1
ATOM 640 O O . ILE A 1 80 ? 9.394 -5.060 -20.786 1.00 81.62 80 ILE A O 1
ATOM 644 N N . ASN A 1 81 ? 10.258 -6.580 -22.192 1.00 83.94 81 ASN A N 1
ATOM 645 C CA . ASN A 1 81 ? 9.086 -7.460 -22.175 1.00 83.94 81 ASN A CA 1
ATOM 646 C C . ASN A 1 81 ? 8.921 -8.174 -20.828 1.00 83.94 81 ASN A C 1
ATOM 648 O O . ASN A 1 81 ? 7.810 -8.246 -20.305 1.00 83.94 81 ASN A O 1
ATOM 652 N N . ILE A 1 82 ? 10.025 -8.642 -20.237 1.00 84.50 82 ILE A N 1
ATOM 653 C CA . ILE A 1 82 ? 10.028 -9.293 -18.918 1.00 84.50 82 ILE A CA 1
ATOM 654 C C . ILE A 1 82 ? 9.631 -8.279 -17.840 1.00 84.50 82 ILE A C 1
ATOM 656 O O . ILE A 1 82 ? 8.772 -8.557 -17.004 1.00 84.50 82 ILE A O 1
ATOM 660 N N . ILE A 1 83 ? 10.196 -7.070 -17.908 1.00 83.31 83 ILE A N 1
ATOM 661 C CA . ILE A 1 83 ? 9.860 -5.964 -17.009 1.00 83.31 83 ILE A CA 1
ATOM 662 C C . ILE A 1 83 ? 8.370 -5.606 -17.108 1.00 83.31 83 ILE A C 1
ATOM 664 O O . ILE A 1 83 ? 7.699 -5.481 -16.084 1.00 83.31 83 ILE A O 1
ATOM 668 N N . ARG A 1 84 ? 7.824 -5.483 -18.325 1.00 81.94 84 ARG A N 1
ATOM 669 C CA . ARG A 1 84 ? 6.395 -5.203 -18.533 1.00 81.94 84 ARG A CA 1
ATOM 670 C C . ARG A 1 84 ? 5.507 -6.286 -17.929 1.00 81.94 84 ARG A C 1
ATOM 672 O O . ARG A 1 84 ? 4.568 -5.948 -17.214 1.00 81.94 84 ARG A O 1
ATOM 679 N N . LEU A 1 85 ? 5.810 -7.563 -18.170 1.00 85.38 85 LEU A N 1
ATOM 680 C CA . LEU A 1 85 ? 5.048 -8.686 -17.612 1.00 85.38 85 LEU A CA 1
ATOM 681 C C . LEU A 1 85 ? 5.006 -8.631 -16.075 1.00 85.38 85 LEU A C 1
ATOM 683 O O . LEU A 1 85 ? 3.950 -8.817 -15.466 1.00 85.38 85 LEU A O 1
ATOM 687 N N . PHE A 1 86 ? 6.146 -8.329 -15.451 1.00 86.19 86 PHE A N 1
ATOM 688 C CA . PHE A 1 86 ? 6.253 -8.202 -14.001 1.00 86.19 86 PHE A CA 1
ATOM 689 C C . PHE A 1 86 ? 5.416 -7.034 -13.458 1.00 86.19 86 PHE A C 1
ATOM 691 O O . PHE A 1 86 ? 4.638 -7.213 -12.522 1.00 86.19 86 PHE A O 1
ATOM 698 N N . ILE A 1 87 ? 5.507 -5.861 -14.091 1.00 85.94 87 ILE A N 1
ATOM 699 C CA . ILE A 1 87 ? 4.721 -4.672 -13.734 1.00 85.94 87 ILE A CA 1
ATOM 700 C C . ILE A 1 87 ? 3.213 -4.950 -13.838 1.00 85.94 87 ILE A C 1
ATOM 702 O O . ILE A 1 87 ? 2.467 -4.664 -12.901 1.00 85.94 87 ILE A O 1
ATOM 706 N N . TYR A 1 88 ? 2.752 -5.550 -14.941 1.00 84.50 88 TYR A N 1
ATOM 707 C CA . TYR A 1 88 ? 1.334 -5.885 -15.111 1.00 84.50 88 TYR A CA 1
ATOM 708 C C . TYR A 1 88 ? 0.841 -6.857 -14.041 1.00 84.50 88 TYR A C 1
ATOM 710 O O . TYR A 1 88 ? -0.241 -6.665 -13.484 1.00 84.50 88 TYR A O 1
ATOM 718 N N . SER A 1 89 ? 1.657 -7.854 -13.700 1.00 86.12 89 SER A N 1
ATOM 719 C CA . SER A 1 89 ? 1.332 -8.805 -12.637 1.00 86.12 89 SER A CA 1
ATOM 720 C C . SER A 1 89 ? 1.140 -8.086 -11.296 1.00 86.12 89 SER A C 1
ATOM 722 O O . SER A 1 89 ? 0.114 -8.271 -10.642 1.00 86.12 89 SER A O 1
ATOM 724 N N . LEU A 1 90 ? 2.060 -7.192 -10.912 1.00 84.38 90 LEU A N 1
ATOM 725 C CA . LEU A 1 90 ? 1.950 -6.398 -9.679 1.00 84.38 90 LEU A CA 1
ATOM 726 C C . LEU A 1 90 ? 0.670 -5.548 -9.627 1.00 84.38 90 LEU A C 1
ATOM 728 O O . LEU A 1 90 ? 0.006 -5.476 -8.585 1.00 84.38 90 LEU A O 1
ATOM 732 N N . TYR A 1 91 ? 0.285 -4.928 -10.745 1.00 83.50 91 TYR A N 1
ATOM 733 C CA . TYR A 1 91 ? -0.944 -4.137 -10.800 1.00 83.50 91 TYR A CA 1
ATOM 734 C C . TYR A 1 91 ? -2.202 -4.990 -10.633 1.00 83.50 91 TYR A C 1
ATOM 736 O O . TYR A 1 91 ? -3.116 -4.564 -9.930 1.00 83.50 91 TYR A O 1
ATOM 744 N N . HIS A 1 92 ? -2.235 -6.208 -11.181 1.00 86.19 92 HIS A N 1
ATOM 745 C CA . HIS A 1 92 ? -3.356 -7.132 -10.985 1.00 86.19 92 HIS A CA 1
ATOM 746 C C . HIS A 1 92 ? -3.457 -7.678 -9.553 1.00 86.19 92 HIS A C 1
ATOM 748 O O . HIS A 1 92 ? -4.563 -7.945 -9.084 1.00 86.19 92 HIS A O 1
ATOM 754 N N . PHE A 1 93 ? -2.344 -7.782 -8.821 1.00 83.50 93 PHE A N 1
ATOM 755 C CA . PHE A 1 93 ? -2.360 -8.203 -7.414 1.00 83.50 93 PHE A CA 1
ATOM 756 C C . PHE A 1 93 ? -2.836 -7.110 -6.450 1.00 83.50 93 PHE A C 1
ATOM 758 O O . PHE A 1 93 ? -3.431 -7.411 -5.417 1.00 83.50 93 PHE A O 1
ATOM 765 N N . THR A 1 94 ? -2.622 -5.836 -6.782 1.00 82.75 94 THR A N 1
ATOM 766 C CA . THR A 1 94 ? -3.005 -4.698 -5.927 1.00 82.75 94 THR A CA 1
ATOM 767 C C . THR A 1 94 ? -4.489 -4.716 -5.501 1.00 82.75 94 THR A C 1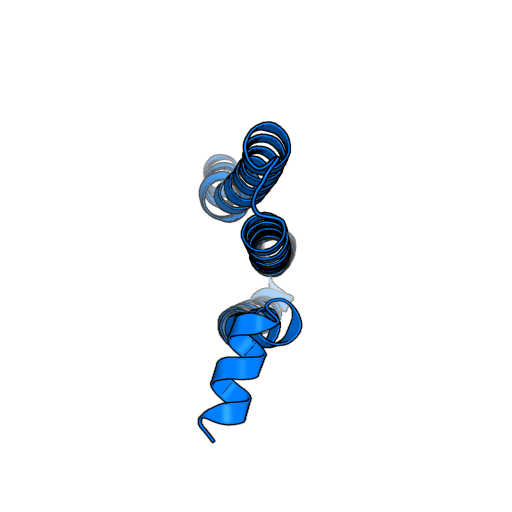
ATOM 769 O O . THR A 1 94 ? -4.748 -4.645 -4.299 1.00 82.75 94 THR A O 1
ATOM 772 N N . PRO A 1 95 ? -5.482 -4.869 -6.404 1.00 83.69 95 PRO A N 1
ATOM 773 C CA . PRO A 1 95 ? -6.890 -4.912 -6.006 1.00 83.69 95 PRO A CA 1
ATOM 774 C C . PRO A 1 95 ? -7.252 -6.137 -5.155 1.00 83.69 95 PRO A C 1
ATOM 776 O O . PRO A 1 95 ? -8.190 -6.049 -4.369 1.00 83.69 95 PRO A O 1
ATOM 779 N N . VAL A 1 96 ? -6.509 -7.245 -5.256 1.00 86.19 96 VAL A N 1
ATOM 780 C CA . VAL A 1 96 ? -6.710 -8.447 -4.422 1.00 86.19 96 VAL A CA 1
ATOM 781 C C . VAL A 1 96 ? -6.258 -8.202 -2.981 1.00 86.19 96 VAL A C 1
ATOM 783 O O . VAL A 1 96 ? -6.881 -8.686 -2.037 1.00 86.19 96 VAL A O 1
ATOM 786 N N . LEU A 1 97 ? -5.206 -7.404 -2.785 1.00 85.31 97 LEU A N 1
ATOM 787 C CA . LEU A 1 97 ? -4.708 -7.061 -1.451 1.00 85.31 97 LEU A CA 1
ATOM 788 C C . LEU A 1 97 ? -5.659 -6.127 -0.694 1.00 85.31 97 LEU A C 1
ATOM 790 O O . LEU A 1 97 ? -5.718 -6.192 0.532 1.00 85.31 97 LEU A O 1
ATOM 794 N N . ASN A 1 98 ? -6.443 -5.306 -1.396 1.00 84.44 98 ASN A N 1
ATOM 795 C CA . ASN A 1 98 ? -7.366 -4.357 -0.773 1.00 84.44 98 ASN A CA 1
ATOM 796 C C . ASN A 1 98 ? -8.379 -5.011 0.197 1.00 84.44 98 ASN A C 1
ATOM 798 O O . ASN A 1 98 ? -8.406 -4.619 1.368 1.00 84.44 98 ASN A O 1
ATOM 802 N N . PRO A 1 99 ? -9.188 -6.013 -0.211 1.00 83.94 99 PRO A N 1
ATOM 803 C CA . PRO A 1 99 ? -10.110 -6.688 0.701 1.00 83.94 99 PRO A CA 1
ATOM 804 C C . PRO A 1 99 ? -9.382 -7.447 1.820 1.00 83.94 99 PRO A C 1
ATOM 806 O O . PRO A 1 99 ? -9.847 -7.428 2.959 1.00 83.94 99 PRO A O 1
ATOM 809 N N . ILE A 1 100 ? -8.219 -8.049 1.539 1.00 85.94 100 ILE A N 1
ATOM 810 C CA . ILE A 1 100 ? -7.408 -8.754 2.547 1.00 85.94 100 ILE A CA 1
ATOM 811 C C . ILE A 1 100 ? -6.983 -7.786 3.653 1.00 85.94 100 ILE A C 1
ATOM 813 O O . ILE A 1 100 ? -7.186 -8.063 4.836 1.00 85.94 100 ILE A O 1
ATOM 817 N N . VAL A 1 101 ? -6.444 -6.624 3.279 1.00 87.00 101 VAL A N 1
ATOM 818 C CA . VAL A 1 101 ? -6.055 -5.579 4.229 1.00 87.00 101 VAL A CA 1
ATOM 819 C C . VAL A 1 101 ? -7.265 -5.152 5.051 1.00 87.00 101 VAL A C 1
ATOM 821 O O . VAL A 1 101 ? -7.191 -5.211 6.274 1.00 87.00 101 VAL A O 1
ATOM 824 N N . CYS A 1 102 ? -8.398 -4.830 4.417 1.00 83.00 102 CYS A N 1
ATOM 825 C CA . CYS A 1 102 ? -9.624 -4.438 5.118 1.00 83.00 102 CYS A CA 1
ATOM 826 C C . CYS A 1 102 ? -10.072 -5.466 6.169 1.00 83.00 102 CYS A C 1
ATOM 828 O O . CYS A 1 102 ? -10.390 -5.086 7.296 1.00 83.00 102 CYS A O 1
ATOM 830 N N . ILE A 1 103 ? -10.059 -6.760 5.845 1.00 83.94 103 ILE A N 1
ATOM 831 C CA . ILE A 1 103 ? -10.444 -7.832 6.777 1.00 83.94 103 ILE A CA 1
ATOM 832 C C . ILE A 1 103 ? -9.439 -7.954 7.936 1.00 83.94 103 ILE A C 1
ATOM 834 O O . ILE A 1 103 ? -9.822 -8.147 9.095 1.00 83.94 103 ILE A O 1
ATOM 838 N N . LEU A 1 104 ? -8.142 -7.829 7.659 1.00 81.81 104 LEU A N 1
ATOM 839 C CA . LEU A 1 104 ? -7.101 -7.981 8.676 1.00 81.81 104 LEU A CA 1
ATOM 840 C C . LEU A 1 104 ? -7.029 -6.783 9.629 1.00 81.81 104 LEU A C 1
ATOM 842 O O . LEU A 1 104 ? -6.771 -6.957 10.824 1.00 81.81 104 LEU A O 1
ATOM 846 N N . THR A 1 105 ? -7.272 -5.571 9.132 1.00 82.38 105 THR A N 1
ATOM 847 C CA . THR A 1 105 ? -7.029 -4.329 9.877 1.00 82.38 105 THR A CA 1
ATOM 848 C C . THR A 1 105 ? -8.291 -3.687 10.434 1.00 82.38 105 THR A C 1
ATOM 850 O O . THR A 1 105 ? -8.179 -2.876 11.355 1.00 82.38 105 THR A O 1
ATOM 853 N N . ASN A 1 106 ? -9.481 -4.046 9.943 1.00 80.38 106 ASN A N 1
ATOM 854 C CA . ASN A 1 106 ? -10.750 -3.493 10.404 1.00 80.38 106 ASN A CA 1
ATOM 855 C C . ASN A 1 106 ? -11.573 -4.551 11.160 1.00 80.38 106 ASN A C 1
ATOM 857 O O . ASN A 1 106 ? -12.360 -5.303 10.590 1.00 80.38 106 ASN A O 1
ATOM 861 N N . LYS A 1 107 ? -11.379 -4.615 12.485 1.00 78.00 107 LYS A N 1
ATOM 862 C CA . LYS A 1 107 ? -12.033 -5.599 13.366 1.00 78.00 107 LYS A CA 1
ATOM 863 C C . LYS A 1 107 ? -13.569 -5.631 13.240 1.00 78.00 107 LYS A C 1
ATOM 865 O O . LYS A 1 107 ? -14.083 -6.739 13.115 1.00 78.00 107 LYS A O 1
ATOM 870 N N . PRO A 1 108 ? -14.310 -4.501 13.270 1.00 74.69 108 PRO A N 1
ATOM 871 C CA . PRO A 1 108 ? -15.763 -4.546 13.103 1.00 74.69 108 PRO A CA 1
ATOM 872 C C . PRO A 1 108 ? -16.165 -5.103 11.734 1.00 74.69 108 PRO A C 1
ATOM 874 O O . PRO A 1 108 ? -17.045 -5.949 11.672 1.00 74.69 108 PRO A O 1
ATOM 877 N N . TYR A 1 109 ? -15.452 -4.736 10.664 1.00 72.00 109 TYR A N 1
ATOM 878 C CA . TYR A 1 109 ? -15.692 -5.283 9.325 1.00 72.00 109 TYR A CA 1
ATOM 879 C C . TYR A 1 109 ? -15.499 -6.809 9.272 1.00 72.00 109 TYR A C 1
ATOM 881 O O . TYR A 1 109 ? -16.333 -7.526 8.725 1.00 72.00 109 TYR A O 1
ATOM 889 N N . ARG A 1 110 ? -14.440 -7.324 9.915 1.00 79.19 110 ARG A N 1
ATOM 890 C CA . ARG A 1 110 ? -14.188 -8.768 10.024 1.00 79.19 110 ARG A CA 1
ATOM 891 C C . ARG A 1 110 ? -15.288 -9.504 10.782 1.00 79.19 110 ARG A C 1
ATOM 893 O O . ARG A 1 110 ? -15.693 -10.573 10.348 1.00 79.19 110 ARG A O 1
ATOM 900 N N . ILE A 1 111 ? -15.745 -8.951 11.906 1.00 79.44 111 ILE A N 1
ATOM 901 C CA . ILE A 1 111 ? -16.823 -9.552 12.706 1.00 79.44 111 ILE A CA 1
ATOM 902 C C . ILE A 1 111 ? -18.099 -9.644 11.868 1.00 79.44 111 ILE A C 1
ATOM 904 O O . ILE A 1 111 ? -18.732 -10.692 11.852 1.00 79.44 111 ILE A O 1
ATOM 908 N N . THR A 1 112 ? -18.442 -8.585 11.131 1.00 79.94 112 THR A N 1
ATOM 909 C CA . THR A 1 112 ? -19.623 -8.590 10.263 1.00 79.94 112 THR A CA 1
ATOM 910 C C . THR A 1 112 ? -19.534 -9.665 9.186 1.00 79.94 112 THR A C 1
ATOM 912 O O . THR A 1 112 ? -20.501 -10.390 9.014 1.00 79.94 112 THR A O 1
ATOM 915 N N . ILE A 1 113 ? -18.393 -9.811 8.500 1.00 76.50 113 ILE A N 1
ATOM 916 C CA . ILE A 1 113 ? -18.226 -10.833 7.451 1.00 76.50 113 ILE A CA 1
ATOM 917 C C . ILE A 1 113 ? -18.295 -12.250 8.025 1.00 76.50 113 ILE A C 1
ATOM 919 O O . ILE A 1 113 ? -19.002 -13.082 7.475 1.00 76.50 113 ILE A O 1
ATOM 923 N N . VAL A 1 114 ? -17.582 -12.523 9.122 1.00 77.94 114 VAL A N 1
ATOM 924 C CA . VAL A 1 114 ? -17.539 -13.864 9.733 1.00 77.94 114 VAL A CA 1
ATOM 925 C C . VAL A 1 114 ? -18.895 -14.274 10.306 1.00 77.94 114 VAL A C 1
ATOM 927 O O . VAL A 1 114 ? -19.196 -15.452 10.322 1.00 77.94 114 VAL A O 1
ATOM 930 N N . ASN A 1 115 ? -19.712 -13.324 10.764 1.00 76.56 115 ASN A N 1
ATOM 931 C CA . ASN A 1 115 ? -21.043 -13.625 11.291 1.00 76.56 115 ASN A CA 1
ATOM 932 C C . ASN A 1 115 ? -22.128 -13.718 10.201 1.00 76.56 115 ASN A C 1
ATOM 934 O O . ASN A 1 115 ? -23.247 -14.117 10.510 1.00 76.56 115 ASN A O 1
ATOM 938 N N . TYR A 1 116 ? -21.839 -13.286 8.967 1.00 67.75 116 TYR A N 1
ATOM 939 C CA . TYR A 1 116 ? -22.776 -13.335 7.835 1.00 67.75 116 TYR A CA 1
ATOM 940 C C . TYR A 1 116 ? -22.636 -14.605 6.977 1.00 67.75 116 TYR A C 1
ATOM 942 O O . TYR A 1 116 ? -23.481 -14.829 6.111 1.00 67.75 116 TYR A O 1
ATOM 950 N N . PHE A 1 117 ? -21.584 -15.397 7.200 1.00 51.34 117 PHE A N 1
ATOM 951 C CA . PHE A 1 117 ? -21.306 -16.685 6.558 1.00 51.34 117 PHE A CA 1
ATOM 952 C C . PHE A 1 117 ? -21.287 -17.796 7.606 1.00 51.34 117 PHE A C 1
ATOM 954 O O . PHE A 1 117 ? -21.703 -18.921 7.256 1.00 51.34 117 PHE A O 1
#

InterPro domains:
  IPR017452 GPCR, rhodopsin-like, 7TM [PS50262] (1-102)
  IPR019421 7TM GPCR, serpentine receptor class d (Srd) [PF10317] (4-114)

Organism: NCBI:txid189291

pLDDT: mean 81.99, std 6.02, range [51.34, 89.31]